Protein AF-A0A1C5WK90-F1 (afdb_monomer_lite)

Foldseek 3Di:
DDPVVVQVPDQLLRNLLVQKDWDADPNQIWIAAPVGDIGNDSVVSSVVNSVVVPDDDD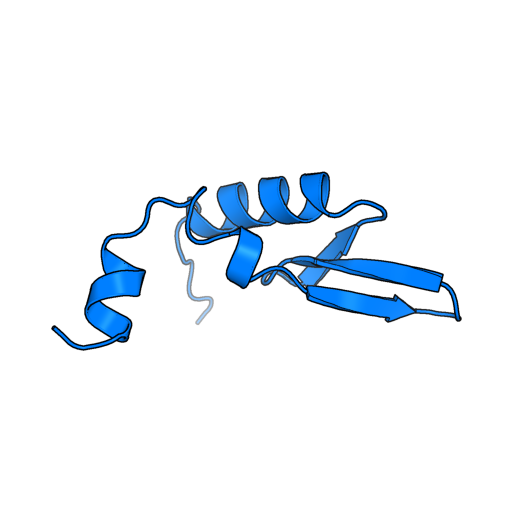DDD

Radius of gyration: 13.3 Å; chains: 1; bounding box: 34×21×36 Å

Sequence (61 aa):
MRNIDRLRVMSLEELAPYLVHRTVIDKSQFWRSPNGFIFRNEEDAIENCIHWLDGEYHKEN

pLDDT: mean 93.87, std 8.03, range [50.06, 98.5]

Secondary structure (DSSP, 8-state):
--HHHHHTTS-HHHHGGGT-EEEEETTEEEEE-TTS-EESSHHHHHHHHHHHHTS------

Structure (mmCIF, N/CA/C/O backbone):
data_AF-A0A1C5WK90-F1
#
_entry.id   AF-A0A1C5WK90-F1
#
loop_
_atom_site.group_PDB
_atom_site.id
_atom_site.type_symbol
_atom_site.label_atom_id
_atom_site.label_alt_id
_atom_site.label_comp_id
_atom_site.label_asym_id
_atom_site.label_entity_id
_atom_site.label_seq_id
_atom_site.pdbx_PDB_ins_code
_atom_site.Cartn_x
_atom_site.Cartn_y
_atom_site.Cartn_z
_atom_site.occupancy
_atom_site.B_iso_or_equiv
_atom_site.auth_seq_id
_atom_site.auth_comp_id
_atom_site.auth_asym_id
_atom_site.auth_atom_id
_atom_site.pdbx_PDB_model_num
ATOM 1 N N . MET A 1 1 ? -13.361 -10.290 18.996 1.00 77.19 1 MET A N 1
ATOM 2 C CA . MET A 1 1 ? -12.907 -9.305 17.993 1.00 77.19 1 MET A CA 1
ATOM 3 C C . MET A 1 1 ? -12.519 -10.066 16.740 1.00 77.19 1 MET A C 1
ATOM 5 O O . MET A 1 1 ? -11.738 -11.006 16.848 1.00 77.19 1 MET A O 1
ATOM 9 N N . ARG A 1 2 ? -13.118 -9.760 15.590 1.00 93.81 2 ARG A N 1
ATOM 10 C CA . ARG A 1 2 ? -12.778 -10.420 14.321 1.00 93.81 2 ARG A CA 1
ATOM 11 C C . ARG A 1 2 ? -11.525 -9.765 13.743 1.00 93.81 2 ARG A C 1
ATOM 13 O O . ARG A 1 2 ? -11.234 -8.616 14.059 1.00 93.81 2 ARG A O 1
ATOM 20 N N . ASN A 1 3 ? -10.817 -10.451 12.849 1.00 94.25 3 ASN A N 1
ATOM 21 C CA . ASN A 1 3 ? -9.616 -9.887 12.216 1.00 94.25 3 ASN A CA 1
ATOM 22 C C . ASN A 1 3 ? -9.895 -8.558 11.494 1.00 94.25 3 ASN A C 1
ATOM 24 O O . ASN A 1 3 ? -9.081 -7.648 11.568 1.00 94.25 3 ASN A O 1
ATOM 28 N N . ILE A 1 4 ? -11.079 -8.403 10.891 1.00 95.00 4 ILE A N 1
ATOM 29 C CA . ILE A 1 4 ? -11.486 -7.140 10.261 1.00 95.00 4 ILE A CA 1
ATOM 30 C C . ILE A 1 4 ? -11.616 -5.984 11.260 1.00 95.00 4 ILE A C 1
ATOM 32 O O . ILE A 1 4 ? -11.326 -4.845 10.918 1.00 95.00 4 ILE A O 1
ATOM 36 N N . ASP A 1 5 ? -12.015 -6.268 12.502 1.00 96.25 5 ASP A N 1
ATOM 37 C CA . ASP A 1 5 ? -12.136 -5.238 13.532 1.00 96.25 5 ASP A CA 1
ATOM 38 C C . ASP A 1 5 ? -10.737 -4.748 13.957 1.00 96.25 5 ASP A C 1
ATOM 40 O O . ASP A 1 5 ? -10.582 -3.578 14.276 1.00 96.25 5 ASP A O 1
ATOM 44 N N . ARG A 1 6 ? -9.708 -5.612 13.886 1.00 92.94 6 ARG A N 1
ATOM 45 C CA . ARG A 1 6 ? -8.302 -5.245 14.139 1.00 92.94 6 ARG A CA 1
ATOM 46 C C . ARG A 1 6 ? -7.740 -4.343 13.041 1.00 92.94 6 ARG A C 1
ATOM 48 O O . ARG A 1 6 ? -7.078 -3.368 13.352 1.00 92.94 6 ARG A O 1
ATOM 55 N N . LEU A 1 7 ? -8.032 -4.649 11.775 1.00 93.62 7 LEU A N 1
ATOM 56 C CA . LEU A 1 7 ? -7.581 -3.835 10.638 1.00 93.62 7 LEU A CA 1
ATOM 57 C C . LEU A 1 7 ? -8.184 -2.425 10.661 1.00 93.62 7 LEU A C 1
ATOM 59 O O . LEU A 1 7 ? -7.519 -1.465 10.310 1.00 93.62 7 LEU A O 1
ATOM 63 N N . ARG A 1 8 ? -9.440 -2.293 11.103 1.00 92.44 8 ARG A N 1
ATOM 64 C CA . ARG A 1 8 ? -10.144 -1.000 11.171 1.00 92.44 8 ARG A CA 1
ATOM 65 C C . ARG A 1 8 ? -9.612 -0.041 12.232 1.00 92.44 8 ARG A C 1
ATOM 67 O O . ARG A 1 8 ? -9.954 1.132 12.179 1.00 92.44 8 ARG A O 1
ATOM 74 N N . VAL A 1 9 ? -8.871 -0.544 13.217 1.00 95.44 9 VAL A N 1
ATOM 75 C CA . VAL A 1 9 ? -8.309 0.270 14.307 1.00 95.44 9 VAL A CA 1
ATOM 76 C C . VAL A 1 9 ? -6.810 0.515 14.145 1.00 95.44 9 VAL A C 1
ATOM 78 O O . VAL A 1 9 ? -6.230 1.175 14.999 1.00 95.44 9 VAL A O 1
ATOM 81 N N . MET A 1 10 ? -6.192 -0.023 13.089 1.00 96.12 10 MET A N 1
ATOM 82 C CA . MET A 1 10 ? -4.802 0.271 12.743 1.00 96.12 10 MET A CA 1
ATOM 83 C C . MET A 1 10 ? -4.670 1.708 12.244 1.00 96.12 10 MET A C 1
ATOM 85 O O . MET A 1 10 ? -5.567 2.213 11.561 1.00 96.12 10 MET A O 1
ATOM 89 N N . SER A 1 11 ? -3.539 2.343 12.547 1.00 97.19 11 SER A N 1
ATOM 90 C CA . SER A 1 11 ? -3.153 3.586 11.879 1.00 97.19 11 SER A CA 1
ATOM 91 C C . SER A 1 11 ? -2.848 3.334 10.395 1.00 97.19 11 SER A C 1
ATOM 93 O O . SER A 1 11 ? -2.689 2.189 9.956 1.00 97.19 11 SER A O 1
ATOM 95 N N . LEU A 1 12 ? -2.753 4.403 9.602 1.00 96.88 12 LEU A N 1
ATOM 96 C CA . LEU A 1 12 ? -2.403 4.274 8.185 1.00 96.88 12 LEU A CA 1
ATOM 97 C C . LEU A 1 12 ? -0.994 3.696 8.012 1.00 96.88 12 LEU A C 1
ATOM 99 O O . LEU A 1 12 ? -0.778 2.851 7.147 1.00 96.88 12 LEU A O 1
ATOM 103 N N . GLU A 1 13 ? -0.062 4.093 8.877 1.00 97.62 13 GLU A N 1
ATOM 104 C CA . GLU A 1 13 ? 1.321 3.615 8.911 1.00 97.62 13 GLU A CA 1
ATOM 105 C C . GLU A 1 13 ? 1.407 2.136 9.303 1.00 97.62 13 GLU A C 1
ATOM 107 O O . GLU A 1 13 ? 2.241 1.406 8.773 1.00 97.62 13 GLU A O 1
ATOM 112 N N . GLU A 1 14 ? 0.537 1.674 10.207 1.00 97.50 14 GLU A N 1
ATOM 113 C CA . GLU A 1 14 ? 0.446 0.255 10.560 1.00 97.50 14 GLU A CA 1
ATOM 114 C C . GLU A 1 14 ? -0.155 -0.574 9.422 1.00 97.50 14 GLU A C 1
ATOM 116 O O . GLU A 1 14 ? 0.257 -1.714 9.207 1.00 97.50 14 GLU A O 1
ATOM 121 N N . LEU A 1 15 ? -1.132 -0.023 8.696 1.00 96.69 15 LEU A N 1
ATOM 122 C CA . LEU A 1 15 ? -1.870 -0.743 7.661 1.00 96.69 15 LEU A CA 1
ATOM 123 C C . LEU A 1 15 ? -1.124 -0.796 6.318 1.00 96.69 15 LEU A C 1
ATOM 125 O O . LEU A 1 15 ? -1.124 -1.841 5.663 1.00 96.69 15 LEU A O 1
ATOM 129 N N . ALA A 1 16 ? -0.491 0.302 5.900 1.00 97.50 16 ALA A N 1
ATOM 130 C CA . ALA A 1 16 ? 0.098 0.458 4.568 1.00 97.50 16 ALA A CA 1
ATOM 131 C C . ALA A 1 16 ? 1.126 -0.629 4.174 1.00 97.50 16 ALA A C 1
ATOM 133 O O . ALA A 1 16 ? 1.030 -1.133 3.049 1.00 97.50 16 ALA A O 1
ATOM 134 N N . PRO A 1 17 ? 2.040 -1.087 5.057 1.00 97.69 17 PRO A N 1
ATOM 135 C CA . PRO A 1 17 ? 2.996 -2.149 4.726 1.00 97.69 17 PRO A CA 1
ATOM 136 C C . PRO A 1 17 ? 2.339 -3.479 4.329 1.00 97.69 17 PRO A C 1
ATOM 138 O O . PRO A 1 17 ? 2.924 -4.261 3.586 1.00 97.69 17 PRO A O 1
ATOM 141 N N . TYR A 1 18 ? 1.112 -3.743 4.790 1.00 96.56 18 TYR A N 1
ATOM 142 C CA . TYR A 1 18 ? 0.372 -4.960 4.438 1.00 96.56 18 TYR A CA 1
ATOM 143 C C . TYR A 1 18 ? -0.366 -4.860 3.098 1.00 96.56 18 TYR A C 1
ATOM 145 O O . TYR A 1 18 ? -0.869 -5.870 2.602 1.00 96.56 18 TYR A O 1
ATOM 153 N N . LEU A 1 19 ? -0.478 -3.656 2.534 1.00 96.69 19 LEU A N 1
ATOM 154 C CA . LEU A 1 19 ? -1.222 -3.396 1.302 1.00 96.69 19 LEU A CA 1
ATOM 155 C C . LEU A 1 19 ? -0.308 -3.238 0.083 1.00 96.69 19 LEU A C 1
ATOM 157 O O . LEU A 1 19 ? -0.737 -3.494 -1.047 1.00 96.69 19 LEU A O 1
ATOM 161 N N . VAL A 1 20 ? 0.950 -2.853 0.298 1.00 97.88 20 VAL A N 1
ATOM 162 C CA . VAL A 1 20 ? 1.969 -2.855 -0.754 1.00 97.88 20 VAL A CA 1
ATOM 163 C C . VAL A 1 20 ? 2.429 -4.280 -1.046 1.00 97.88 20 VAL A C 1
ATOM 165 O O . VAL A 1 20 ? 2.517 -5.128 -0.160 1.00 97.88 20 VAL A O 1
ATOM 168 N N . HIS A 1 21 ? 2.735 -4.571 -2.308 1.00 97.38 21 HIS A N 1
ATOM 169 C CA . HIS A 1 21 ? 3.271 -5.881 -2.676 1.00 97.38 21 HIS A CA 1
ATOM 170 C C . HIS A 1 21 ? 4.357 -5.778 -3.736 1.00 97.38 21 HIS A C 1
ATOM 172 O O . HIS A 1 21 ? 4.378 -4.873 -4.573 1.00 97.38 21 HIS A O 1
ATOM 178 N N . ARG A 1 22 ? 5.261 -6.757 -3.720 1.00 97.06 22 ARG A N 1
ATOM 179 C CA . ARG A 1 22 ? 6.312 -6.878 -4.724 1.00 97.06 22 ARG A CA 1
ATOM 180 C C . ARG A 1 22 ? 5.739 -7.402 -6.037 1.00 97.06 22 ARG A C 1
ATOM 182 O O . ARG A 1 22 ? 4.952 -8.346 -6.049 1.00 97.06 22 ARG A O 1
ATOM 189 N N . THR A 1 23 ? 6.184 -6.830 -7.147 1.00 96.19 23 THR A N 1
ATOM 190 C CA . THR A 1 23 ? 5.831 -7.257 -8.502 1.00 96.19 23 THR A CA 1
ATOM 191 C C . THR A 1 23 ? 7.068 -7.326 -9.398 1.00 96.19 23 THR A C 1
ATOM 193 O O . THR A 1 23 ? 8.130 -6.801 -9.056 1.00 96.19 23 THR A O 1
ATOM 196 N N . VAL A 1 24 ? 6.947 -8.005 -10.540 1.00 96.69 24 VAL A N 1
ATOM 197 C CA . VAL A 1 24 ? 8.010 -8.128 -11.544 1.00 96.69 24 VAL A CA 1
ATOM 198 C C . VAL A 1 24 ? 7.502 -7.592 -12.875 1.00 96.69 24 VAL A C 1
ATOM 200 O O . VAL A 1 24 ? 6.499 -8.073 -13.395 1.00 96.69 24 VAL A O 1
ATOM 203 N N . ILE A 1 25 ? 8.218 -6.619 -13.433 1.00 93.75 25 ILE A N 1
ATOM 204 C CA . ILE A 1 25 ? 7.941 -6.021 -14.745 1.00 93.75 25 ILE A CA 1
ATOM 205 C C . ILE A 1 25 ? 9.242 -6.075 -15.538 1.00 93.75 25 ILE A C 1
ATOM 207 O O . ILE A 1 25 ? 10.286 -5.667 -15.030 1.00 93.75 25 ILE A O 1
ATOM 211 N N . ASP A 1 26 ? 9.204 -6.646 -16.743 1.00 94.31 26 ASP A N 1
ATOM 212 C CA . ASP A 1 26 ? 10.371 -6.791 -17.626 1.00 94.31 26 ASP A CA 1
ATOM 213 C C . ASP A 1 26 ? 11.625 -7.324 -16.909 1.00 94.31 26 ASP A C 1
ATOM 215 O O . ASP A 1 26 ? 12.723 -6.776 -17.004 1.00 94.31 26 ASP A O 1
ATOM 219 N N . LYS A 1 27 ? 11.449 -8.414 -16.146 1.00 95.31 27 LYS A N 1
ATOM 220 C CA . LYS A 1 27 ? 12.490 -9.088 -15.337 1.00 95.31 27 LYS A CA 1
ATOM 221 C C . LYS A 1 27 ? 13.089 -8.245 -14.199 1.00 95.31 27 LYS A C 1
ATOM 223 O O . LYS A 1 27 ? 13.999 -8.718 -13.521 1.00 95.31 27 LYS A O 1
ATOM 228 N N . SER A 1 28 ? 12.579 -7.043 -13.949 1.00 96.56 28 SER A N 1
ATOM 229 C CA . SER A 1 28 ? 12.982 -6.186 -12.832 1.00 96.56 28 SER A CA 1
ATOM 230 C C . SER A 1 28 ? 11.969 -6.260 -11.690 1.00 96.56 28 SER A C 1
ATOM 232 O O . SER A 1 28 ? 10.765 -6.320 -11.932 1.00 96.56 28 SER A O 1
ATOM 234 N N . GLN A 1 29 ? 12.452 -6.251 -10.445 1.00 97.19 29 GLN A N 1
ATOM 235 C CA . GLN A 1 29 ? 11.593 -6.198 -9.258 1.00 97.19 29 GLN A CA 1
ATOM 236 C C . GLN A 1 29 ? 11.177 -4.757 -8.952 1.00 97.19 29 GLN A C 1
ATOM 238 O O . GLN A 1 29 ? 11.987 -3.833 -9.061 1.00 97.19 29 GLN A O 1
ATOM 243 N N . PHE A 1 30 ? 9.921 -4.602 -8.550 1.00 97.94 30 PHE A N 1
ATOM 244 C CA . PHE A 1 30 ? 9.309 -3.342 -8.148 1.00 97.94 30 PHE A CA 1
ATOM 245 C C . PHE A 1 30 ? 8.341 -3.562 -6.986 1.00 97.94 30 PHE A C 1
ATOM 247 O O . PHE A 1 30 ? 7.963 -4.696 -6.683 1.00 97.94 30 PHE A O 1
ATOM 254 N N . TRP A 1 31 ? 7.888 -2.468 -6.393 1.00 98.25 31 TRP A N 1
ATOM 255 C CA . TRP A 1 31 ? 6.825 -2.433 -5.398 1.00 98.25 31 TRP A CA 1
ATOM 256 C C . TRP A 1 31 ? 5.605 -1.729 -5.963 1.00 98.25 31 TRP A C 1
ATOM 258 O O . TRP A 1 31 ? 5.734 -0.728 -6.663 1.00 98.25 31 TRP A O 1
ATOM 268 N N . ARG A 1 32 ? 4.420 -2.270 -5.697 1.00 97.88 32 ARG A N 1
ATOM 269 C CA . ARG A 1 32 ? 3.157 -1.739 -6.198 1.00 97.88 32 ARG A CA 1
ATOM 270 C C . ARG A 1 32 ? 2.267 -1.317 -5.038 1.00 97.88 32 ARG A C 1
ATOM 272 O O . ARG A 1 32 ? 1.996 -2.119 -4.144 1.00 97.88 32 ARG A O 1
ATOM 279 N N . SER A 1 33 ? 1.808 -0.072 -5.103 1.00 97.50 33 SER A N 1
ATOM 280 C CA . SER A 1 33 ? 0.818 0.508 -4.194 1.00 97.50 33 SER A CA 1
ATOM 281 C C . SER A 1 33 ? -0.612 0.140 -4.642 1.00 97.50 33 SER A C 1
ATOM 283 O O . SER A 1 33 ? -0.828 -0.106 -5.839 1.00 97.50 33 SER A O 1
ATOM 285 N N . PRO A 1 34 ? -1.610 0.083 -3.737 1.00 95.88 34 PRO A N 1
ATOM 286 C CA . PRO A 1 34 ? -2.988 -0.307 -4.069 1.00 95.88 34 PRO A CA 1
ATOM 287 C C . PRO A 1 34 ? -3.671 0.556 -5.136 1.00 95.88 34 PRO A C 1
ATOM 289 O O . PRO A 1 34 ? -4.507 0.062 -5.889 1.00 95.88 34 PRO A O 1
ATOM 292 N N . ASN A 1 35 ? -3.286 1.826 -5.245 1.00 93.56 35 ASN A N 1
ATOM 293 C CA . ASN A 1 35 ? -3.774 2.753 -6.271 1.00 93.56 35 ASN A CA 1
ATOM 294 C C . ASN A 1 35 ? -3.166 2.509 -7.668 1.00 93.56 35 ASN A C 1
ATOM 296 O O . ASN A 1 35 ? -3.493 3.214 -8.621 1.00 93.56 35 ASN A O 1
ATOM 300 N N . GLY A 1 36 ? -2.282 1.518 -7.807 1.00 94.50 36 GLY A N 1
ATOM 301 C CA . GLY A 1 36 ? -1.717 1.088 -9.080 1.00 94.50 36 GLY A CA 1
ATOM 302 C C . GLY A 1 36 ? -0.347 1.671 -9.422 1.00 94.50 36 GLY A C 1
ATOM 303 O O . GLY A 1 36 ? 0.242 1.196 -10.394 1.00 94.50 36 GLY A O 1
ATOM 304 N N . PHE A 1 37 ? 0.182 2.617 -8.640 1.00 97.00 37 PHE A N 1
ATOM 305 C CA . PHE A 1 37 ? 1.526 3.165 -8.855 1.00 97.00 37 PHE A CA 1
ATOM 306 C C . PHE A 1 37 ? 2.624 2.144 -8.518 1.00 97.00 37 PHE A C 1
ATOM 308 O O . PHE A 1 37 ? 2.440 1.253 -7.683 1.00 97.00 37 PHE A O 1
ATOM 315 N N . ILE A 1 38 ? 3.765 2.264 -9.204 1.00 97.69 38 ILE A N 1
ATOM 316 C CA . ILE A 1 38 ? 4.886 1.320 -9.145 1.00 97.69 38 ILE A CA 1
ATOM 317 C C . ILE A 1 38 ? 6.170 2.068 -8.774 1.00 97.69 38 ILE A C 1
ATOM 319 O O . ILE A 1 38 ? 6.481 3.100 -9.365 1.00 97.69 38 ILE A O 1
ATOM 323 N N . PHE A 1 39 ? 6.936 1.501 -7.846 1.00 97.88 39 PHE A N 1
ATOM 324 C CA . PHE A 1 39 ? 8.115 2.106 -7.231 1.00 97.88 39 PHE A CA 1
ATOM 325 C C . PHE A 1 39 ? 9.305 1.143 -7.235 1.00 97.88 39 PHE A C 1
ATOM 327 O O . PHE A 1 39 ? 9.149 -0.079 -7.319 1.00 97.88 39 PHE A O 1
ATOM 334 N N . ARG A 1 40 ? 10.523 1.692 -7.169 1.00 97.12 40 ARG A N 1
ATOM 335 C CA . ARG A 1 40 ? 11.765 0.897 -7.102 1.00 97.12 40 ARG A CA 1
ATOM 336 C C . ARG A 1 40 ? 12.068 0.407 -5.687 1.00 97.12 40 ARG A C 1
ATOM 338 O O . ARG A 1 40 ? 12.640 -0.671 -5.542 1.00 97.12 40 ARG A O 1
ATOM 345 N N . ASN A 1 41 ? 11.698 1.180 -4.674 1.00 97.06 41 ASN A N 1
ATOM 346 C CA . ASN A 1 41 ? 11.870 0.852 -3.263 1.00 97.06 41 ASN A CA 1
ATOM 347 C C . ASN A 1 41 ? 10.498 0.558 -2.622 1.00 97.06 41 ASN A C 1
ATOM 349 O O . ASN A 1 41 ? 9.447 0.840 -3.198 1.00 97.06 41 ASN A O 1
ATOM 353 N N . GLU A 1 42 ? 10.528 -0.091 -1.462 1.00 97.69 42 GLU A N 1
ATOM 354 C CA . GLU A 1 42 ? 9.323 -0.410 -0.692 1.00 97.69 42 GLU A CA 1
ATOM 355 C C . GLU A 1 42 ? 8.783 0.833 0.023 1.00 97.69 42 GLU A C 1
ATOM 357 O O . GLU A 1 42 ? 7.576 1.037 0.078 1.00 97.69 42 GLU A O 1
ATOM 362 N N . GLU A 1 43 ? 9.685 1.689 0.507 1.00 98.12 43 GLU A N 1
ATOM 363 C CA . GLU A 1 43 ? 9.369 2.891 1.281 1.00 98.12 43 GLU A CA 1
ATOM 364 C C . GLU A 1 43 ? 8.521 3.897 0.489 1.00 98.12 43 GLU A C 1
ATOM 366 O O . GLU A 1 43 ? 7.471 4.293 0.990 1.00 98.12 43 GLU A O 1
ATOM 371 N N . ASP A 1 44 ? 8.864 4.220 -0.766 1.00 98.19 44 ASP A N 1
ATOM 372 C CA . ASP A 1 44 ? 8.059 5.140 -1.589 1.00 98.19 44 ASP A CA 1
ATOM 373 C C . ASP A 1 44 ? 6.675 4.539 -1.887 1.00 98.19 44 ASP A C 1
ATOM 375 O O . ASP A 1 44 ? 5.678 5.255 -1.980 1.00 98.19 44 ASP A O 1
ATOM 379 N N . ALA A 1 45 ? 6.586 3.209 -2.034 1.00 98.31 45 ALA A N 1
ATOM 380 C CA . ALA A 1 45 ? 5.305 2.536 -2.227 1.00 98.31 45 ALA A CA 1
ATOM 381 C C . ALA A 1 45 ? 4.433 2.613 -0.967 1.00 98.31 45 ALA A C 1
ATOM 383 O O . ALA A 1 45 ? 3.218 2.790 -1.086 1.00 98.31 45 ALA A O 1
ATOM 384 N N . ILE A 1 46 ? 5.036 2.491 0.220 1.00 98.50 46 ILE A N 1
ATOM 385 C CA . ILE A 1 46 ? 4.351 2.638 1.511 1.00 98.50 46 ILE A CA 1
ATOM 386 C C . ILE A 1 46 ? 3.892 4.085 1.701 1.00 98.50 46 ILE A C 1
ATOM 388 O O . ILE A 1 46 ? 2.721 4.299 2.004 1.00 98.50 46 ILE A O 1
ATOM 392 N N . GLU A 1 47 ? 4.762 5.070 1.470 1.00 98.31 47 GLU A N 1
ATOM 393 C CA . GLU A 1 47 ? 4.421 6.496 1.566 1.00 98.31 47 GLU A CA 1
ATOM 394 C C . GLU A 1 47 ? 3.270 6.850 0.614 1.00 98.31 47 GLU A C 1
ATOM 396 O O . GLU A 1 47 ? 2.266 7.445 1.015 1.00 98.31 47 GLU A O 1
ATOM 401 N N . ASN A 1 48 ? 3.345 6.386 -0.635 1.00 98.06 48 ASN A N 1
ATOM 402 C CA . ASN A 1 48 ? 2.261 6.552 -1.594 1.00 98.06 48 ASN A CA 1
ATOM 403 C C . ASN A 1 48 ? 0.957 5.868 -1.146 1.00 98.06 48 ASN A C 1
ATOM 405 O O . ASN A 1 48 ? -0.125 6.417 -1.361 1.00 98.06 48 ASN A O 1
ATOM 409 N N . CYS A 1 49 ? 1.044 4.684 -0.533 1.00 97.94 49 CYS A N 1
ATOM 410 C CA . CYS A 1 49 ? -0.115 3.981 0.008 1.00 97.94 49 CYS A CA 1
ATOM 411 C C . CYS A 1 49 ? -0.756 4.760 1.165 1.00 97.94 49 CYS A C 1
ATOM 413 O O . CYS A 1 49 ? -1.980 4.857 1.203 1.00 97.94 49 CYS A O 1
ATOM 415 N N . ILE A 1 50 ? 0.036 5.341 2.072 1.00 98.06 50 ILE A N 1
ATOM 416 C CA . ILE A 1 50 ? -0.466 6.174 3.178 1.00 98.06 50 ILE A CA 1
ATOM 417 C C . ILE A 1 50 ? -1.224 7.380 2.621 1.00 98.06 50 ILE A C 1
ATOM 419 O O . ILE A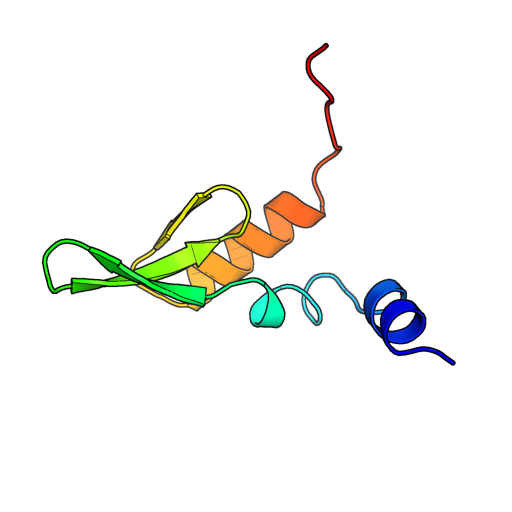 1 50 ? -2.383 7.583 2.975 1.00 98.06 50 ILE A O 1
ATOM 423 N N . HIS A 1 51 ? -0.620 8.120 1.685 1.00 96.56 51 HIS A N 1
ATOM 424 C CA . HIS A 1 51 ? -1.278 9.264 1.047 1.00 96.56 51 HIS A CA 1
ATOM 425 C C . HIS A 1 51 ? -2.569 8.886 0.318 1.00 96.56 51 HIS A C 1
ATOM 427 O O . HIS A 1 51 ? -3.520 9.661 0.297 1.00 96.56 51 HIS A O 1
ATOM 433 N N . TRP A 1 5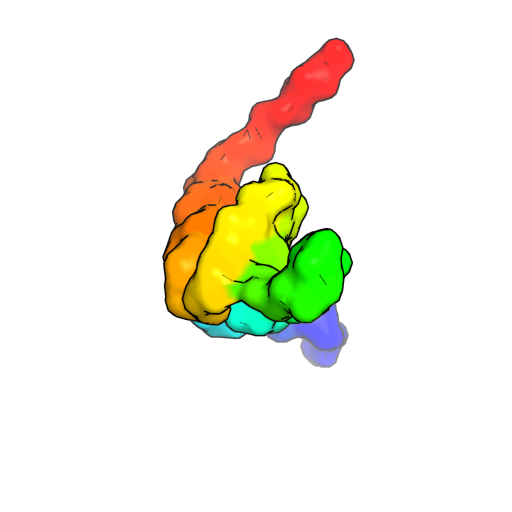2 ? -2.618 7.698 -0.285 1.00 95.88 52 TRP A N 1
ATOM 434 C CA . TRP A 1 52 ? -3.833 7.214 -0.928 1.00 95.88 52 TRP A CA 1
ATOM 435 C C . TRP A 1 52 ? -4.927 6.835 0.078 1.00 95.88 52 TRP A C 1
ATOM 437 O O . TRP A 1 52 ? -6.090 7.143 -0.165 1.00 95.88 52 TRP A O 1
ATOM 447 N N . LEU A 1 53 ? -4.571 6.194 1.195 1.00 94.75 53 LEU A N 1
ATOM 448 C CA . LEU A 1 53 ? -5.524 5.837 2.252 1.00 94.75 53 LEU A CA 1
ATOM 449 C C . LEU A 1 53 ? -6.094 7.063 2.977 1.00 94.75 53 LEU A C 1
ATOM 451 O O . LEU A 1 53 ? -7.235 7.014 3.427 1.00 94.75 53 LEU A O 1
ATOM 455 N N . ASP A 1 54 ? -5.304 8.131 3.090 1.00 95.12 54 ASP A N 1
ATOM 456 C CA . ASP A 1 54 ? -5.726 9.415 3.663 1.00 95.12 54 ASP A CA 1
ATOM 457 C C . ASP A 1 54 ? -6.632 10.222 2.709 1.00 95.12 54 ASP A C 1
ATOM 459 O O . ASP A 1 54 ? -7.301 11.172 3.110 1.00 95.12 54 ASP A O 1
ATOM 463 N N . GLY A 1 55 ? -6.682 9.840 1.428 1.00 90.94 55 GLY A N 1
ATOM 464 C CA . GLY A 1 55 ? -7.513 10.489 0.421 1.00 90.94 55 GLY A CA 1
ATOM 465 C C . GLY A 1 55 ? -9.005 10.162 0.550 1.00 90.94 55 GLY A C 1
ATOM 466 O O . GLY A 1 55 ? -9.406 9.070 0.955 1.00 90.94 55 GLY A O 1
ATOM 467 N N . GLU A 1 56 ? -9.859 11.096 0.127 1.00 85.25 56 GLU A N 1
ATOM 468 C CA . GLU A 1 56 ? -11.298 10.846 0.028 1.00 85.25 56 GLU A CA 1
ATOM 469 C C . GLU A 1 56 ? -11.630 9.922 -1.154 1.00 85.25 56 GLU A C 1
ATOM 471 O O . GLU A 1 56 ? -11.130 10.073 -2.271 1.00 85.25 56 GLU A O 1
ATOM 476 N N . TYR A 1 57 ? -12.535 8.966 -0.930 1.00 80.25 57 TYR A N 1
ATOM 477 C CA . TYR A 1 57 ? -13.049 8.130 -2.009 1.00 80.25 57 TYR A CA 1
ATOM 478 C C . TYR A 1 57 ? -14.060 8.908 -2.859 1.00 80.25 57 TYR A C 1
ATOM 480 O O . TYR A 1 57 ? -15.202 9.129 -2.447 1.00 80.25 57 TYR A O 1
ATOM 488 N N . HIS A 1 58 ? -13.670 9.261 -4.082 1.00 78.31 58 HIS A N 1
ATOM 489 C CA . HIS A 1 58 ? -14.577 9.825 -5.077 1.00 78.31 58 HIS A CA 1
ATOM 490 C C . HIS A 1 58 ? -15.066 8.724 -6.020 1.00 78.31 58 HIS A C 1
ATOM 492 O O . HIS A 1 58 ? -14.348 8.265 -6.906 1.00 78.31 58 HIS A O 1
ATOM 498 N N . LYS A 1 59 ? -16.310 8.279 -5.820 1.00 77.38 59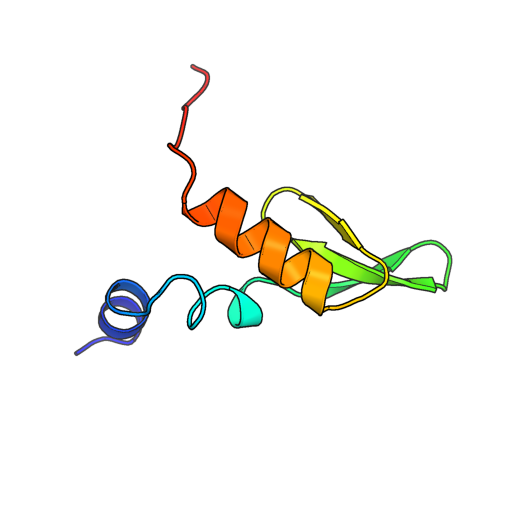 LYS A N 1
ATOM 499 C CA . LYS A 1 59 ? -16.973 7.370 -6.755 1.00 77.38 59 LYS A CA 1
ATOM 500 C C . LYS A 1 59 ? -17.333 8.145 -8.021 1.00 77.38 59 LYS A C 1
ATOM 502 O O . LYS A 1 59 ? -18.257 8.955 -7.995 1.00 77.38 59 LYS A O 1
ATOM 507 N N . GLU A 1 60 ? -16.632 7.893 -9.117 1.00 72.56 60 GLU A N 1
ATOM 508 C CA . GLU A 1 60 ? -17.117 8.302 -10.435 1.00 72.56 60 GLU A CA 1
ATOM 509 C C . GLU A 1 60 ? -18.333 7.422 -10.792 1.00 72.56 60 GLU A C 1
ATOM 511 O O . GLU A 1 60 ? -18.281 6.196 -10.650 1.00 72.56 60 GLU A O 1
ATOM 516 N N . A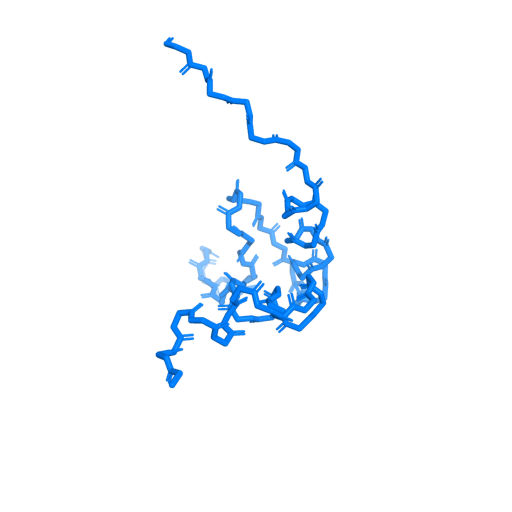SN A 1 61 ? -19.461 8.071 -11.111 1.00 50.06 61 ASN A N 1
ATOM 517 C CA . ASN A 1 61 ? 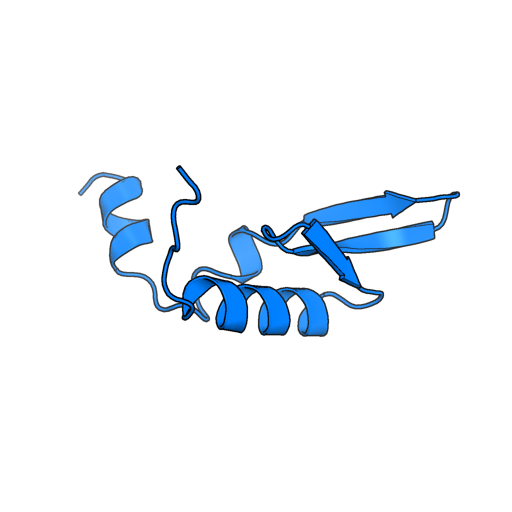-20.752 7.438 -11.425 1.00 50.06 61 ASN A CA 1
ATOM 518 C C . ASN A 1 61 ? -20.758 6.767 -12.798 1.00 50.06 61 ASN A C 1
ATOM 520 O O . ASN A 1 61 ? -20.246 7.393 -13.751 1.00 50.06 61 ASN A O 1
#